Protein 9EPT (pdb70)

Foldseek 3Di:
DDPVDDPVVDDFAFQDLVLLVVVLVVLLVQQLVVQCVDPLCPPPSVVLSVLLSVLSSVCSRHFDRAPPTPDLVSLVVSLVVCVVVVRPCSVVSSVSSVVVCVVPVNVVVCVVVVD

GO terms:
  GO:0003677 DNA binding (F, IDA)
  GO:0010468 regulation of gene expression (P, IMP)
  GO:0000427 plastid-encoded plastid RNA polymerase complex (C, IMP)
  GO:0005515 protein binding (F, IPI)
  GO:0042646 plastid nucleoid (C, IDA)
  GO:0009642 response to light intensity (P, IMP)

Secondary structure (DSSP, 8-state):
--TTS-GGG---PPP-HHHHHHHHHHHHHHHHHHHHT-GGGTTTHHHHHHHHHHHHHHHHHHT--STT---SHHHHHHHHHHHHTT-TTHHHHHHHHHHHHHHHHHHHHHHHHT-

Structure (mmCIF, N/CA/C/O backbone):
data_9EPT
#
_entry.id   9EPT
#
_cell.length_a   37.270
_cell.length_b   37.270
_cell.length_c   101.000
_cell.angle_alpha   90.00
_cell.angle_beta   90.00
_cell.angle_gamma   90.00
#
_symmetry.space_group_name_H-M   'P 41'
#
loop_
_entity.id
_entity.type
_entity.pdbx_description
1 polymer 'Protein PLASTID REDOX INSENSITIVE 2, chloroplastic'
2 non-polymer GLYCEROL
3 water water
#
loop_
_atom_site.group_PDB
_atom_site.id
_atom_site.type_symbol
_atom_site.label_atom_id
_atom_site.label_alt_id
_atom_site.label_comp_id
_atom_site.label_asym_id
_atom_site.label_entity_id
_atom_site.label_seq_id
_atom_site.pdbx_PDB_ins_code
_atom_site.Cartn_x
_atom_site.Cartn_y
_atom_site.Cartn_z
_atom_site.occupancy
_atom_site.B_iso_or_equiv
_atom_site.auth_seq_id
_atom_site.auth_comp_id
_atom_site.auth_asym_id
_atom_site.auth_atom_id
_atom_site.pdbx_PDB_model_num
ATOM 1 N N . ALA A 1 1 ? -1.390 3.201 -11.629 1.00 81.27 0 ALA A N 1
ATOM 2 C CA . ALA A 1 1 ? -2.782 3.134 -11.203 1.00 87.36 0 ALA A CA 1
ATOM 3 C C . ALA A 1 1 ? -3.587 2.150 -12.061 1.00 82.61 0 ALA A C 1
ATOM 4 O O . ALA A 1 1 ? -4.412 1.405 -11.538 1.00 85.17 0 ALA A O 1
ATOM 6 N N . ALA A 1 2 ? -3.341 2.147 -13.373 1.00 80.09 1 ALA A N 1
ATOM 7 C CA . ALA A 1 2 ? -4.005 1.236 -14.305 1.00 75.45 1 ALA A CA 1
ATOM 8 C C . ALA A 1 2 ? -2.947 0.496 -15.113 1.00 74.43 1 ALA A C 1
ATOM 9 O O . ALA A 1 2 ? -2.194 1.122 -15.865 1.00 69.95 1 ALA A O 1
ATOM 11 N N . GLY A 1 3 ? -2.937 -0.839 -15.002 1.00 66.24 2 GLY A N 1
ATOM 12 C CA . GLY A 1 3 ? -1.760 -1.620 -15.368 1.00 63.69 2 GLY A CA 1
ATOM 13 C C . GLY A 1 3 ? -1.335 -1.521 -16.823 1.00 61.38 2 GLY A C 1
ATOM 14 O O . GLY A 1 3 ? -0.142 -1.631 -17.134 1.00 50.25 2 GLY A O 1
ATOM 15 N N . SER A 1 4 ? -2.288 -1.336 -17.735 1.00 50.76 3 SER A N 1
ATOM 16 C CA . SER A 1 4 ? -1.960 -1.318 -19.160 1.00 54.13 3 SER A CA 1
ATOM 17 C C . SER A 1 4 ? -1.261 -0.036 -19.607 1.00 48.72 3 SER A C 1
ATOM 18 O O . SER A 1 4 ? -0.684 -0.010 -20.702 1.00 44.93 3 SER A O 1
ATOM 21 N N . HIS A 1 5 ? -1.306 1.024 -18.807 1.00 39.13 4 HIS A N 1
ATOM 22 C CA . HIS A 1 5 ? -0.670 2.269 -19.201 1.00 37.28 4 HIS A CA 1
ATOM 23 C C . HIS A 1 5 ? 0.850 2.157 -19.065 1.00 39.55 4 HIS A C 1
ATOM 24 O O . HIS A 1 5 ? 1.384 1.188 -18.522 1.00 32.36 4 HIS A O 1
ATOM 31 N N . MET A 1 6 ? 1.546 3.160 -19.592 1.00 33.79 5 MET A N 1
ATOM 32 C CA . MET A 1 6 ? 3.000 3.197 -19.532 1.00 34.17 5 MET A CA 1
ATOM 33 C C . MET A 1 6 ? 3.463 3.712 -18.180 1.00 29.77 5 MET A C 1
ATOM 34 O O . MET A 1 6 ? 2.833 4.588 -17.582 1.00 30.81 5 MET A O 1
ATOM 39 N N . ALA A 1 7 ? 4.586 3.167 -17.697 1.00 28.17 6 ALA A N 1
ATOM 40 C CA . ALA A 1 7 ? 5.118 3.649 -16.423 1.00 28.06 6 ALA A CA 1
ATOM 41 C C . ALA A 1 7 ? 5.414 5.142 -16.468 1.00 32.29 6 ALA A C 1
ATOM 42 O O . ALA A 1 7 ? 5.264 5.843 -15.456 1.00 31.82 6 ALA A O 1
ATOM 44 N N . ALA A 1 8 ? 5.809 5.655 -17.633 1.00 32.98 7 ALA A N 1
ATOM 45 C CA . ALA A 1 8 ? 6.144 7.070 -17.742 1.00 37.94 7 ALA A CA 1
ATOM 46 C C . ALA A 1 8 ? 4.952 7.980 -17.476 1.00 46.03 7 ALA A C 1
ATOM 47 O O . ALA A 1 8 ? 5.148 9.169 -17.210 1.00 45.05 7 ALA A O 1
ATOM 49 N N . GLU A 1 9 ? 3.725 7.461 -17.549 1.00 36.90 8 GLU A N 1
ATOM 50 C CA . GLU A 1 9 ? 2.545 8.297 -17.371 1.00 38.87 8 GLU A CA 1
ATOM 51 C C . GLU A 1 9 ? 2.282 8.660 -15.915 1.00 41.93 8 GLU A C 1
ATOM 52 O O . GLU A 1 9 ? 1.475 9.557 -15.659 1.00 49.76 8 GLU A O 1
ATOM 58 N N . TYR A 1 10 ? 2.923 7.991 -14.961 1.00 35.53 9 TYR A N 1
ATOM 59 C CA . TYR A 1 10 ? 2.571 8.118 -13.543 1.00 40.88 9 TYR A CA 1
ATOM 60 C C . TYR A 1 10 ? 3.725 8.717 -12.751 1.00 49.43 9 TYR A C 1
ATOM 61 O O . TYR A 1 10 ? 4.635 7.995 -12.330 1.00 49.60 9 TYR A O 1
ATOM 70 N N . LYS A 1 11 ? 3.655 10.020 -12.500 1.00 43.13 10 LYS A N 1
ATOM 71 C CA . LYS A 1 11 ? 4.662 10.716 -11.714 1.00 40.11 10 LYS A CA 1
ATOM 72 C C . LYS A 1 11 ? 4.168 10.835 -10.278 1.00 38.58 10 LYS A C 1
ATOM 73 O O . LYS A 1 11 ? 3.061 11.320 -10.035 1.00 44.12 10 LYS A O 1
ATOM 79 N N . PHE A 1 12 ? 4.963 10.376 -9.353 1.00 30.75 11 PHE A N 1
ATOM 80 C CA . PHE A 1 12 ? 4.504 10.481 -7.980 1.00 30.50 11 PHE A CA 1
ATOM 81 C C . PHE A 1 12 ? 5.351 11.495 -7.228 1.00 36.33 11 PHE A C 1
ATOM 82 O O . PHE A 1 12 ? 6.564 11.567 -7.447 1.00 38.72 11 PHE A O 1
ATOM 90 N N . PRO A 1 13 ? 4.747 12.298 -6.356 1.00 35.99 12 PRO A N 1
ATOM 91 C CA . PRO A 1 13 ? 5.515 13.359 -5.692 1.00 44.98 12 PRO A CA 1
ATOM 92 C C . PRO A 1 13 ? 6.468 12.788 -4.658 1.00 34.54 12 PRO A C 1
ATOM 93 O O . PRO A 1 13 ? 6.116 11.880 -3.901 1.00 42.47 12 PRO A O 1
ATOM 97 N N . ASP A 1 14 ? 7.689 13.325 -4.638 1.00 33.43 13 ASP A N 1
ATOM 98 C CA . ASP A 1 14 ? 8.644 12.957 -3.609 1.00 31.59 13 ASP A CA 1
ATOM 99 C C . ASP A 1 14 ? 8.214 13.555 -2.272 1.00 33.11 13 ASP A C 1
ATOM 100 O O . ASP A 1 14 ? 7.518 14.573 -2.242 1.00 34.07 13 ASP A O 1
ATOM 105 N N . PRO A 1 15 ? 8.620 12.939 -1.157 1.00 32.34 14 PRO A N 1
ATOM 106 C CA . PRO A 1 15 ? 8.459 13.596 0.145 1.00 32.29 14 PRO A CA 1
ATOM 107 C C . PRO A 1 15 ? 9.141 14.954 0.145 1.00 40.58 14 PRO A C 1
ATOM 108 O O . PRO A 1 15 ? 10.138 15.176 -0.547 1.00 35.04 14 PRO A O 1
ATOM 112 N N . ILE A 1 16 ? 8.592 15.866 0.939 1.00 30.94 15 ILE A N 1
ATOM 113 C CA . ILE A 1 16 ? 9.068 17.243 0.944 1.00 31.29 15 ILE A CA 1
ATOM 114 C C . ILE A 1 16 ? 9.531 17.563 2.357 1.00 34.14 15 ILE A C 1
ATOM 115 O O . ILE A 1 16 ? 8.697 17.645 3.273 1.00 33.31 15 ILE A O 1
ATOM 120 N N . PRO A 1 17 ? 10.832 17.733 2.586 1.00 36.64 16 PRO A N 1
ATOM 121 C CA . PRO A 1 17 ? 11.292 17.992 3.957 1.00 33.09 16 PRO A CA 1
ATOM 122 C C . PRO A 1 17 ? 10.688 19.245 4.564 1.00 30.86 16 PRO A C 1
ATOM 123 O O . PRO A 1 17 ? 10.430 19.270 5.772 1.00 32.82 16 PRO A O 1
ATOM 127 N N . GLU A 1 18 ? 10.441 20.280 3.760 1.00 37.24 17 GLU A N 1
ATOM 128 C CA . GLU A 1 18 ? 9.862 21.505 4.299 1.00 35.90 17 GLU A CA 1
ATOM 129 C C . GLU A 1 18 ? 8.433 21.276 4.775 1.00 32.73 17 GLU A C 1
ATOM 130 O O . GLU A 1 18 ? 8.019 21.838 5.796 1.00 34.21 17 GLU A O 1
ATOM 136 N N . PHE A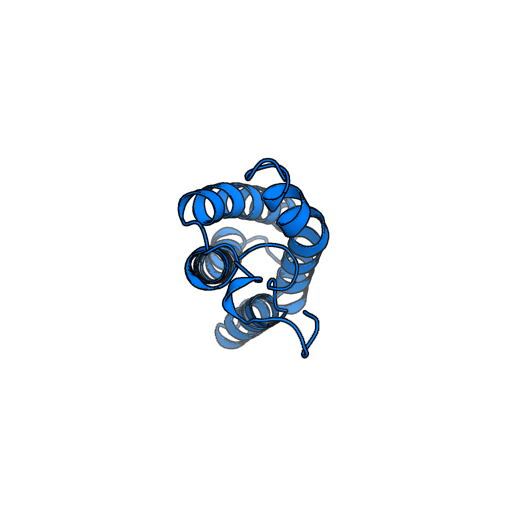 1 19 ? 7.669 20.450 4.058 1.00 33.89 18 PHE A N 1
ATOM 137 C CA . PHE A 1 19 ? 6.336 20.089 4.529 1.00 28.99 18 PHE A CA 1
ATOM 138 C C . PHE A 1 19 ? 6.423 19.279 5.812 1.00 33.43 18 PHE A C 1
ATOM 139 O O . PHE A 1 19 ? 5.700 19.549 6.780 1.00 32.84 18 PHE A O 1
ATOM 147 N N . ALA A 1 20 ? 7.322 18.288 5.841 1.00 30.36 19 ALA A N 1
ATOM 148 C CA . ALA A 1 20 ? 7.513 17.480 7.042 1.00 28.37 19 ALA A CA 1
ATOM 149 C C . ALA A 1 20 ? 7.782 18.359 8.249 1.00 31.97 19 ALA A C 1
ATOM 150 O O . ALA A 1 20 ? 7.187 18.171 9.313 1.00 34.91 19 ALA A O 1
ATOM 152 N N . GLU A 1 21 ? 8.671 19.341 8.088 1.00 33.10 20 GLU A N 1
ATOM 153 C CA . GLU A 1 21 ? 8.994 20.233 9.194 1.00 38.78 20 GLU A CA 1
ATOM 154 C C . GLU A 1 21 ? 7.775 21.044 9.623 1.00 35.43 20 GLU A C 1
ATOM 155 O O . GLU A 1 21 ? 7.448 21.109 10.811 1.00 36.91 20 GLU A O 1
ATOM 161 N N . ALA A 1 22 ? 7.089 21.670 8.665 1.00 36.95 21 ALA A N 1
ATOM 162 C CA . ALA A 1 22 ? 5.945 22.509 9.015 1.00 36.42 21 ALA A CA 1
ATOM 163 C C . ALA A 1 22 ? 4.818 21.686 9.624 1.00 30.17 21 ALA A C 1
ATOM 164 O O . ALA A 1 22 ? 4.206 22.097 10.617 1.00 33.35 21 ALA A O 1
ATOM 166 N N . GLU A 1 23 ? 4.541 20.515 9.060 1.00 28.93 22 GLU A N 1
ATOM 167 C CA . GLU A 1 23 ? 3.464 19.690 9.585 1.00 28.81 22 GLU A CA 1
ATOM 168 C C . GLU A 1 23 ? 3.833 19.112 10.945 1.00 31.40 22 GLU A C 1
ATOM 169 O O . GLU A 1 23 ? 2.971 18.959 11.821 1.00 34.07 22 GLU A O 1
ATOM 175 N N . THR A 1 24 ? 5.112 18.814 11.160 1.00 31.87 23 THR A N 1
ATOM 176 C CA . THR A 1 24 ? 5.529 18.342 12.475 1.00 31.40 23 THR A CA 1
ATOM 177 C C . THR A 1 24 ? 5.317 19.415 13.536 1.00 34.04 23 THR A C 1
ATOM 178 O O . THR A 1 24 ? 4.899 19.111 14.661 1.00 34.46 23 THR A O 1
ATOM 182 N N . GLU A 1 25 ? 5.546 20.685 13.192 1.00 31.80 24 GLU A N 1
ATOM 183 C CA . GLU A 1 25 ? 5.295 21.740 14.174 1.00 33.75 24 GLU A CA 1
ATOM 184 C C . GLU A 1 25 ? 3.820 21.788 14.566 1.00 35.44 24 GLU A C 1
ATOM 185 O O . GLU A 1 25 ? 3.491 21.931 15.751 1.00 39.87 24 GLU A O 1
ATOM 191 N N . LYS A 1 26 ? 2.914 21.643 13.592 1.00 34.05 25 LYS A N 1
ATOM 192 C CA . LYS A 1 26 ? 1.487 21.662 13.915 1.00 37.03 25 LYS A CA 1
ATOM 193 C C . LYS A 1 26 ? 1.097 20.452 14.749 1.00 31.93 25 LYS A C 1
ATOM 194 O O . LYS A 1 26 ? 0.301 20.566 15.692 1.00 35.76 25 LYS A O 1
ATOM 200 N N . PHE A 1 27 ? 1.641 19.288 14.398 1.00 33.00 26 PHE A N 1
ATOM 201 C CA . PHE A 1 27 ? 1.406 18.068 15.164 1.00 29.55 26 PHE A CA 1
ATOM 202 C C . PHE A 1 27 ? 1.894 18.225 16.598 1.00 32.24 26 PHE A C 1
ATOM 203 O O . PHE A 1 27 ? 1.170 17.921 17.555 1.00 34.13 26 PHE A O 1
ATOM 211 N N . ARG A 1 28 ? 3.129 18.697 16.765 1.00 30.81 27 ARG A N 1
ATOM 212 C CA . ARG A 1 28 ? 3.688 18.878 18.099 1.00 30.59 27 ARG A CA 1
ATOM 213 C C . ARG A 1 28 ? 2.835 19.817 18.933 1.00 38.11 27 ARG A C 1
ATOM 214 O O . ARG A 1 28 ? 2.574 19.551 20.113 1.00 36.03 27 ARG A O 1
ATOM 222 N N . ASP A 1 29 ? 2.397 20.926 18.342 1.00 33.71 28 ASP A N 1
ATOM 223 C CA . ASP A 1 29 ? 1.628 21.898 19.110 1.00 41.97 28 ASP A CA 1
ATOM 224 C C . ASP A 1 29 ? 0.268 21.334 19.488 1.00 43.93 28 ASP A C 1
ATOM 225 O O . ASP A 1 29 ? -0.226 21.569 20.597 1.00 38.56 28 ASP A O 1
ATOM 230 N N . HIS A 1 30 ? -0.347 20.576 18.584 1.00 36.47 29 HIS A N 1
ATOM 231 C CA . HIS A 1 30 ? -1.599 19.912 18.921 1.00 35.70 29 HIS A CA 1
ATOM 232 C C . HIS A 1 30 ? -1.402 18.913 20.051 1.00 29.07 29 HIS A C 1
ATOM 233 O O . HIS A 1 30 ? -2.174 18.889 21.017 1.00 36.42 29 HIS A O 1
ATOM 240 N N . MET A 1 31 ? -0.376 18.064 19.934 1.00 34.29 30 MET A N 1
ATOM 241 C CA . MET A 1 31 ? -0.167 17.008 20.918 1.00 31.55 30 MET A CA 1
ATOM 242 C C . MET A 1 31 ? 0.170 17.582 22.284 1.00 32.23 30 MET A C 1
ATOM 243 O O . MET A 1 31 ? -0.338 17.099 23.302 1.00 33.16 30 MET A O 1
ATOM 248 N N . LEU A 1 32 ? 1.050 18.586 22.327 1.00 30.58 31 LEU A N 1
ATOM 249 C CA . LEU A 1 32 ? 1.364 19.229 23.599 1.00 35.07 31 LEU A CA 1
ATOM 250 C C . LEU A 1 32 ? 0.113 19.805 24.237 1.00 40.18 31 LEU A C 1
ATOM 251 O O . LEU A 1 32 ? -0.105 19.655 25.445 1.00 40.80 31 LEU A O 1
ATOM 256 N N . ASN A 1 33 ? -0.726 20.464 23.439 1.00 38.89 32 ASN A N 1
ATOM 257 C CA . ASN A 1 33 ? -1.938 21.062 23.987 1.00 42.45 32 ASN A CA 1
ATOM 258 C C . ASN A 1 33 ? -2.911 19.990 24.460 1.00 45.58 32 ASN A C 1
ATOM 259 O O . ASN A 1 33 ? -3.466 20.082 25.562 1.00 51.90 32 ASN A O 1
ATOM 264 N N . LYS A 1 34 ? -3.122 18.957 23.645 1.00 42.24 33 LYS A N 1
ATOM 265 C CA . LYS A 1 34 ? -4.128 17.956 23.986 1.00 42.26 33 LYS A CA 1
ATOM 266 C C . LYS A 1 34 ? -3.710 17.126 25.191 1.00 45.56 33 LYS A C 1
ATOM 267 O O . LYS A 1 34 ? -4.508 16.918 26.114 1.00 49.79 33 LYS A O 1
ATOM 273 N N . LEU A 1 35 ? -2.464 16.652 25.214 1.00 37.68 34 LEU A N 1
ATOM 274 C CA . LEU A 1 35 ? -2.037 15.799 26.318 1.00 34.53 34 LEU A CA 1
ATOM 275 C C . LEU A 1 35 ? -1.760 16.567 27.605 1.00 35.98 34 LEU A C 1
ATOM 276 O O . LEU A 1 35 ? -1.837 15.970 28.685 1.00 35.62 34 LEU A O 1
ATOM 281 N N . SER A 1 36 ? -1.459 17.869 27.526 1.00 39.76 35 SER A N 1
ATOM 282 C CA . SER A 1 36 ? -1.116 18.629 28.731 1.00 48.65 35 SER A CA 1
ATOM 283 C C . SER A 1 36 ? -2.252 18.668 29.741 1.00 50.18 35 SER A C 1
ATOM 284 O O . SER A 1 36 ? -2.009 18.803 30.949 1.00 51.27 35 SER A O 1
ATOM 287 N N . LYS A 1 37 ? -3.491 18.568 29.281 1.00 53.12 36 LYS A N 1
ATOM 288 C CA . LYS A 1 37 ? -4.611 18.804 30.178 1.00 64.89 36 LYS A CA 1
ATOM 289 C C . LYS A 1 37 ? -4.955 17.599 31.045 1.00 61.03 36 LYS A C 1
ATOM 290 O O . LYS A 1 37 ? -5.887 17.691 31.847 1.00 50.51 36 LYS A O 1
ATOM 296 N N . ARG A 1 38 ? -4.223 16.491 30.935 1.00 53.46 37 ARG A N 1
ATOM 297 C CA . ARG A 1 38 ? -4.685 15.202 31.436 1.00 45.93 37 ARG A CA 1
ATOM 298 C C . ARG A 1 38 ? -3.734 14.634 32.480 1.00 40.37 37 ARG A C 1
ATOM 299 O O . ARG A 1 38 ? -2.516 14.628 32.277 1.00 42.34 37 ARG A O 1
ATOM 307 N N . ASP A 1 39 ? -4.303 14.142 33.593 1.00 37.74 38 ASP A N 1
ATOM 308 C CA . ASP A 1 39 ? -3.487 13.604 34.678 1.00 40.55 38 ASP A CA 1
ATOM 309 C C . ASP A 1 39 ? -2.575 12.481 34.208 1.00 38.50 38 ASP A C 1
ATOM 310 O O . ASP A 1 39 ? -1.448 12.360 34.699 1.00 43.70 38 ASP A O 1
ATOM 315 N N . LEU A 1 40 ? -3.033 11.660 33.259 1.00 33.25 39 LEU A N 1
ATOM 316 C CA . LEU A 1 40 ? -2.234 10.518 32.819 1.00 33.75 39 LEU A CA 1
ATOM 317 C C . LEU A 1 40 ? -0.856 10.946 32.320 1.00 34.36 39 LEU A C 1
ATOM 318 O O . LEU A 1 40 ? 0.128 10.215 32.495 1.00 37.14 39 LEU A O 1
ATOM 323 N N . PHE A 1 41 ? -0.755 12.139 31.732 1.00 34.70 40 PHE A N 1
ATOM 324 C CA . PHE A 1 41 ? 0.475 12.607 31.112 1.00 34.52 40 PHE A CA 1
ATOM 325 C C . PHE A 1 41 ? 1.144 13.718 31.903 1.00 44.01 40 PHE A C 1
ATOM 326 O O . PHE A 1 41 ? 2.077 14.342 31.394 1.00 47.97 40 PHE A O 1
ATOM 334 N N . GLU A 1 42 ? 0.708 13.954 33.142 1.00 48.61 41 GLU A N 1
ATOM 335 C CA . GLU A 1 42 ? 1.036 15.190 33.849 1.00 53.47 41 GLU A CA 1
ATOM 336 C C . GLU A 1 42 ? 2.536 15.461 33.880 1.00 61.73 41 GLU A C 1
ATOM 337 O O . GLU A 1 42 ? 2.984 16.568 33.558 1.00 70.66 41 GLU A O 1
ATOM 343 N N . ASP A 1 43 ? 3.330 14.465 34.261 1.00 49.46 42 ASP A N 1
ATOM 344 C CA . ASP A 1 43 ? 4.766 14.663 34.418 1.00 54.67 42 ASP A CA 1
ATOM 345 C C . ASP A 1 43 ? 5.567 14.273 33.184 1.00 50.28 42 ASP A C 1
ATOM 346 O O . ASP A 1 43 ? 6.795 14.412 33.190 1.00 55.86 42 ASP A O 1
ATOM 351 N N . SER A 1 44 ? 4.919 13.790 32.132 1.00 47.94 43 SER A N 1
ATOM 352 C CA . SER A 1 44 ? 5.651 13.232 31.004 1.00 44.84 43 SER A CA 1
ATOM 353 C C . SER A 1 44 ? 5.203 13.769 29.651 1.00 39.11 43 SER A C 1
ATOM 354 O O . SER A 1 44 ? 5.545 13.160 28.625 1.00 40.94 43 SER A O 1
ATOM 357 N N . VAL A 1 45 ? 4.453 14.877 29.606 1.00 41.49 44 VAL A N 1
ATOM 358 C CA . VAL A 1 45 ? 3.923 15.346 28.321 1.00 41.28 44 VAL A CA 1
ATOM 359 C C . VAL A 1 45 ? 5.064 15.605 27.343 1.00 39.28 44 VAL A C 1
ATOM 360 O O . VAL A 1 45 ? 5.023 15.179 26.184 1.00 40.00 44 VAL A O 1
ATOM 364 N N . ASP A 1 46 ? 6.104 16.307 27.801 1.00 43.05 45 ASP A N 1
ATOM 365 C CA . ASP A 1 46 ? 7.180 16.697 26.891 1.00 42.57 45 ASP A CA 1
ATOM 366 C C . ASP A 1 46 ? 7.901 15.481 26.328 1.00 46.11 45 ASP A C 1
ATOM 367 O O . ASP A 1 46 ? 8.163 15.401 25.119 1.00 41.36 45 ASP A O 1
ATOM 372 N N . GLU A 1 47 ? 8.235 14.520 27.190 1.00 41.99 46 GLU A N 1
ATOM 373 C CA . GLU A 1 47 ? 8.927 13.327 26.718 1.00 41.75 46 GLU A CA 1
ATOM 374 C C . GLU A 1 47 ? 8.053 12.532 25.757 1.00 37.50 46 GLU A C 1
ATOM 375 O O . GLU A 1 47 ? 8.510 12.109 24.687 1.00 35.64 46 GLU A O 1
ATOM 381 N N . ILE A 1 48 ? 6.787 12.320 26.119 1.00 32.46 47 ILE A N 1
ATOM 382 C CA . ILE A 1 48 ? 5.902 11.520 25.275 1.00 27.51 47 ILE A CA 1
ATOM 383 C C . ILE A 1 48 ? 5.674 12.214 23.942 1.00 32.68 47 ILE A C 1
ATOM 384 O O . ILE A 1 48 ? 5.768 11.592 22.879 1.00 32.65 47 ILE A O 1
ATOM 389 N N . VAL A 1 49 ? 5.415 13.523 23.977 1.00 33.58 48 VAL A N 1
ATOM 390 C CA . VAL A 1 49 ? 5.243 14.255 22.727 1.00 34.28 48 VAL A CA 1
ATOM 391 C C . VAL A 1 49 ? 6.531 14.213 21.916 1.00 38.50 48 VAL A C 1
ATOM 392 O O . VAL A 1 49 ? 6.502 14.085 20.688 1.00 37.54 48 VAL A O 1
ATOM 396 N N . GLY A 1 50 ? 7.678 14.278 22.592 1.00 32.68 49 GLY A N 1
ATOM 397 C CA . GLY A 1 50 ? 8.947 14.190 21.885 1.00 37.86 49 GLY A CA 1
ATOM 398 C C . GLY A 1 50 ? 9.104 12.881 21.134 1.00 35.50 49 GLY A C 1
ATOM 399 O O . GLY A 1 50 ? 9.576 12.859 19.993 1.00 39.03 49 GLY A O 1
ATOM 400 N N . VAL A 1 51 ? 8.713 11.773 21.763 1.00 31.68 50 VAL A N 1
ATOM 401 C CA . VAL A 1 51 ? 8.757 10.477 21.089 1.00 29.69 50 VAL A CA 1
ATOM 402 C C . VAL A 1 51 ? 7.863 10.490 19.857 1.00 34.56 50 VAL A C 1
ATOM 403 O O . VAL A 1 51 ? 8.272 10.091 18.758 1.00 32.40 50 VAL A O 1
ATOM 407 N N . CYS A 1 52 ? 6.626 10.954 20.021 1.00 27.91 51 CYS A N 1
ATOM 408 C CA . CYS A 1 52 ? 5.685 10.933 18.906 1.00 27.00 51 CYS A CA 1
ATOM 409 C C . CYS A 1 52 ? 6.132 11.851 17.783 1.00 29.83 51 CYS A C 1
ATOM 410 O O . CYS A 1 52 ? 6.031 11.498 16.602 1.00 29.80 51 CYS A O 1
ATOM 413 N N . THR A 1 53 ? 6.629 13.034 18.132 1.00 29.83 52 THR A N 1
ATOM 414 C CA A THR A 1 53 ? 7.026 14.016 17.130 0.54 33.68 52 THR A CA 1
ATOM 415 C CA B THR A 1 53 ? 6.983 13.982 17.083 0.46 32.86 52 THR A CA 1
ATOM 416 C C . THR A 1 53 ? 8.218 13.528 16.317 1.00 30.50 52 THR A C 1
ATOM 417 O O . THR A 1 53 ? 8.287 13.728 15.096 1.00 31.17 52 THR A O 1
ATOM 424 N N . GLU A 1 54 ? 9.191 12.902 16.989 1.00 27.96 53 GLU A N 1
ATOM 425 C CA . GLU A 1 54 ? 10.364 12.406 16.271 1.00 30.46 53 GLU A CA 1
ATOM 426 C C . GLU A 1 54 ? 9.965 11.337 15.262 1.00 29.14 53 GLU A C 1
ATOM 427 O O . GLU A 1 54 ? 10.413 11.354 14.104 1.00 31.57 53 GLU A O 1
ATOM 433 N N . ILE A 1 55 ? 9.118 10.394 15.685 1.00 27.52 54 ILE A N 1
ATOM 434 C CA . ILE A 1 55 ? 8.668 9.337 14.777 1.00 25.33 54 ILE A CA 1
ATOM 435 C C . ILE A 1 55 ? 7.864 9.928 13.625 1.00 24.69 54 ILE A C 1
ATOM 436 O O . ILE A 1 55 ? 8.041 9.548 12.457 1.00 28.73 54 ILE A O 1
ATOM 441 N N . PHE A 1 56 ? 6.973 10.865 13.941 1.00 27.46 55 PHE A N 1
ATOM 442 C CA . PHE A 1 56 ? 6.134 11.512 12.934 1.00 27.16 55 PHE A CA 1
ATOM 443 C C . PHE A 1 56 ? 6.969 12.253 11.899 1.00 33.44 55 PHE A C 1
ATOM 444 O O . PHE A 1 56 ? 6.776 12.077 10.685 1.00 30.43 55 PHE A O 1
ATOM 452 N N . GLU A 1 57 ? 7.891 13.107 12.359 1.00 32.58 56 GLU A N 1
ATOM 453 C CA . GLU A 1 57 ? 8.710 13.882 11.431 1.00 32.98 56 GLU A CA 1
ATOM 454 C C . GLU A 1 57 ? 9.555 12.972 10.553 1.00 33.02 56 GLU A C 1
ATOM 455 O O . GLU A 1 57 ? 9.689 13.208 9.347 1.00 33.09 56 GLU A O 1
ATOM 461 N N . THR A 1 58 ? 10.138 11.929 11.144 1.00 30.04 57 THR A N 1
ATOM 462 C CA . THR A 1 58 ? 10.948 11.003 10.362 1.00 34.20 57 THR A CA 1
ATOM 463 C C . THR A 1 58 ? 10.124 10.365 9.256 1.00 27.97 57 THR A C 1
ATOM 464 O O . THR A 1 58 ? 10.601 10.210 8.121 1.00 29.47 57 THR A O 1
ATOM 468 N N . PHE A 1 59 ? 8.883 9.996 9.568 1.00 27.75 58 PHE A N 1
ATOM 469 C CA . PHE A 1 59 ? 8.033 9.395 8.552 1.00 29.05 58 PHE A CA 1
ATOM 470 C C . PHE A 1 59 ? 7.649 10.410 7.482 1.00 28.44 58 PHE A C 1
ATOM 471 O O . PHE A 1 59 ? 7.688 10.097 6.288 1.00 29.20 58 PHE A O 1
ATOM 479 N N . LEU A 1 60 ? 7.259 11.626 7.881 1.00 26.67 59 LEU A N 1
ATOM 480 C CA . LEU A 1 60 ? 6.892 12.618 6.870 1.00 30.97 59 LEU A CA 1
ATOM 481 C C . LEU A 1 60 ? 8.081 12.978 5.990 1.00 31.48 59 LEU A C 1
ATOM 482 O O . LEU A 1 60 ? 7.925 13.189 4.780 1.00 34.66 59 LEU A O 1
ATOM 487 N N . ARG A 1 61 ? 9.276 13.041 6.580 1.00 29.23 60 ARG A N 1
ATOM 488 C CA . ARG A 1 61 ? 10.461 13.496 5.859 1.00 33.91 60 ARG A CA 1
ATOM 489 C C . ARG A 1 61 ? 10.906 12.490 4.807 1.00 31.85 60 ARG A C 1
ATOM 490 O O . ARG A 1 61 ? 11.362 12.881 3.723 1.00 32.24 60 ARG A O 1
ATOM 498 N N . SER A 1 62 ? 10.803 11.195 5.113 1.00 32.21 61 SER A N 1
ATOM 499 C CA . SER A 1 62 ? 11.323 10.151 4.237 1.00 39.05 61 SER A CA 1
ATOM 500 C C . SER A 1 62 ? 10.258 9.396 3.458 1.00 33.76 61 SER A C 1
ATOM 501 O O . SER A 1 62 ? 10.548 8.911 2.357 1.00 37.74 61 SER A O 1
ATOM 504 N N . GLU A 1 63 ? 9.043 9.288 3.990 1.00 30.49 62 GLU A N 1
ATOM 505 C CA . GLU A 1 63 ? 8.077 8.307 3.516 1.00 30.81 62 GLU A CA 1
ATOM 506 C C . GLU A 1 63 ? 6.767 8.892 3.006 1.00 35.30 62 GLU A C 1
ATOM 507 O O . GLU A 1 63 ? 6.076 8.209 2.245 1.00 32.55 62 GLU A O 1
ATOM 513 N N . TYR A 1 64 ? 6.392 10.109 3.404 1.00 30.94 63 TYR A N 1
ATOM 514 C CA . TYR A 1 64 ? 5.076 10.640 3.069 1.00 25.24 63 TYR A CA 1
ATOM 515 C C . TYR A 1 64 ? 5.145 11.420 1.764 1.00 29.20 63 TYR A C 1
ATOM 516 O O . TYR A 1 64 ? 5.843 12.439 1.679 1.00 30.98 63 TYR A O 1
ATOM 525 N N . GLY A 1 65 ? 4.404 10.950 0.761 1.00 31.18 64 GLY A N 1
ATOM 526 C CA . GLY A 1 65 ? 4.343 11.637 -0.513 1.00 36.07 64 GLY A CA 1
ATOM 527 C C . GLY A 1 65 ? 2.919 11.926 -0.935 1.00 35.47 64 GLY A C 1
ATOM 528 O O . GLY A 1 65 ? 2.554 11.717 -2.095 1.00 34.72 64 GLY A O 1
ATOM 529 N N . GLY A 1 66 ? 2.106 12.408 0.001 1.00 35.03 65 GLY A N 1
ATOM 530 C CA . GLY A 1 66 ? 0.738 12.764 -0.281 1.00 37.68 65 GLY A CA 1
ATOM 531 C C . GLY A 1 66 ? -0.238 11.626 -0.068 1.00 34.44 65 GLY A C 1
ATOM 532 O O . GLY A 1 66 ? 0.103 10.565 0.474 1.00 29.72 65 GLY A O 1
ATOM 533 N N . PRO A 1 67 ? -1.485 11.837 -0.481 1.00 34.63 66 PRO A N 1
ATOM 534 C CA . PRO A 1 67 ? -2.518 10.824 -0.257 1.00 35.47 66 PRO A CA 1
ATOM 535 C C . PRO A 1 67 ? -2.104 9.464 -0.800 1.00 38.02 66 PRO A C 1
ATOM 536 O O . PRO A 1 67 ? -1.481 9.354 -1.859 1.00 36.39 66 PRO A O 1
ATOM 540 N N . GLY A 1 68 ? -2.424 8.425 -0.039 1.00 36.88 67 GLY A N 1
ATOM 541 C CA . GLY A 1 68 ? -2.025 7.086 -0.399 1.00 36.97 67 GLY A CA 1
ATOM 542 C C . GLY A 1 68 ? -0.722 6.620 0.211 1.00 39.47 67 GLY A C 1
ATOM 543 O O . GLY A 1 68 ? -0.294 5.495 -0.081 1.00 34.65 67 GLY A O 1
ATOM 544 N N . THR A 1 69 ? -0.077 7.435 1.057 1.00 35.46 68 THR A N 1
ATOM 545 C CA . THR A 1 69 ? 1.203 7.051 1.640 1.00 34.05 68 THR A CA 1
ATOM 546 C C . THR A 1 69 ? 1.289 7.213 3.150 1.00 32.18 68 THR A C 1
ATOM 547 O O . THR A 1 69 ? 2.328 6.861 3.717 1.00 30.53 68 THR A O 1
ATOM 551 N N . LEU A 1 70 ? 0.264 7.750 3.819 1.00 27.93 69 LEU A N 1
ATOM 552 C CA . LEU A 1 70 ? 0.310 7.839 5.279 1.00 26.66 69 LEU A CA 1
ATOM 553 C C . LEU A 1 70 ? -0.069 6.480 5.854 1.00 31.84 69 LEU A C 1
ATOM 554 O O . LEU A 1 70 ? -1.251 6.152 5.995 1.00 30.42 69 LEU A O 1
ATOM 559 N N . LEU A 1 71 ? 0.946 5.685 6.181 1.00 29.08 70 LEU A N 1
ATOM 560 C CA . LEU A 1 71 ? 0.764 4.342 6.709 1.00 25.07 70 LEU A CA 1
ATOM 561 C C . LEU A 1 71 ? 0.394 4.402 8.183 1.00 22.83 70 LEU A C 1
ATOM 562 O O . LEU A 1 71 ? 0.568 5.422 8.842 1.00 27.19 70 LEU A O 1
ATOM 567 N N . VAL A 1 72 ? -0.132 3.289 8.687 1.00 26.51 71 VAL A N 1
ATOM 568 C CA . VAL A 1 72 ? -0.408 3.216 10.124 1.00 25.02 71 VAL A CA 1
ATOM 569 C C . VAL A 1 72 ? 0.865 2.976 10.925 1.00 28.47 71 VAL A C 1
ATOM 570 O O . VAL A 1 72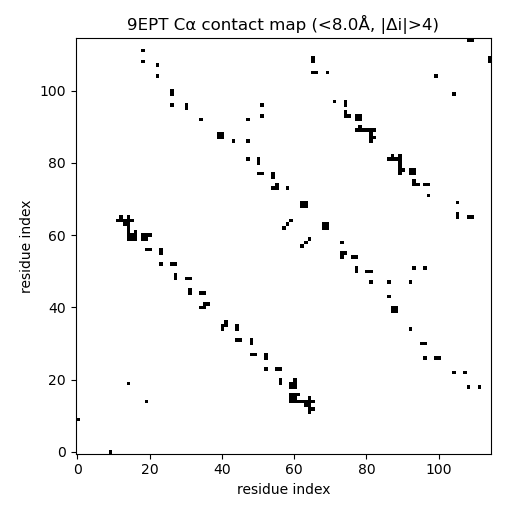 ? 0.900 3.279 12.128 1.00 27.35 71 VAL A O 1
ATOM 574 N N . ILE A 1 73 ? 1.929 2.500 10.279 1.00 30.74 72 ILE A N 1
ATOM 575 C CA . ILE A 1 73 ? 3.099 2.024 11.025 1.00 29.10 72 ILE A CA 1
ATOM 576 C C . ILE A 1 73 ? 3.727 3.073 11.933 1.00 27.98 72 ILE A C 1
ATOM 577 O O . ILE A 1 73 ? 4.123 2.712 13.052 1.00 30.79 72 ILE A O 1
ATOM 582 N N . PRO A 1 74 ? 3.850 4.362 11.564 1.00 25.27 73 PRO A N 1
ATOM 583 C CA . PRO A 1 74 ? 4.432 5.303 12.538 1.00 26.49 73 PRO A CA 1
ATOM 584 C C . PRO A 1 74 ? 3.637 5.403 13.825 1.00 31.20 73 PRO A C 1
ATOM 585 O O . PRO A 1 74 ? 4.224 5.625 14.885 1.00 28.27 73 PRO A O 1
ATOM 589 N N . PHE A 1 75 ? 2.320 5.229 13.770 1.00 26.46 74 PHE A N 1
ATOM 590 C CA . PHE A 1 75 ? 1.504 5.336 14.976 1.00 27.61 74 PHE A CA 1
ATOM 591 C C . PHE A 1 75 ? 1.600 4.079 15.822 1.00 29.69 74 PHE A C 1
ATOM 592 O O . PHE A 1 75 ? 1.552 4.153 17.058 1.00 27.22 74 PHE A O 1
ATOM 600 N N . ILE A 1 76 ? 1.772 2.929 15.180 1.00 26.57 75 ILE A N 1
ATOM 601 C CA . ILE A 1 76 ? 2.144 1.725 15.912 1.00 26.63 75 ILE A CA 1
ATOM 602 C C . ILE A 1 76 ? 3.500 1.921 16.574 1.00 28.90 75 ILE A C 1
ATOM 603 O O . ILE A 1 76 ? 3.695 1.562 17.742 1.00 31.19 75 ILE A O 1
ATOM 608 N N . ASP A 1 77 ? 4.458 2.490 15.830 1.00 27.22 76 ASP A N 1
ATOM 609 C CA . ASP A 1 77 ? 5.784 2.766 16.382 1.00 27.85 76 ASP A CA 1
ATOM 610 C C . ASP A 1 77 ? 5.691 3.668 17.606 1.00 30.36 76 ASP A C 1
ATOM 611 O O . ASP A 1 77 ? 6.422 3.470 18.584 1.00 30.52 76 ASP A O 1
ATOM 616 N N . MET A 1 78 ? 4.783 4.649 17.583 1.00 26.29 77 MET A N 1
ATOM 617 C CA . MET A 1 78 ? 4.614 5.520 18.746 1.00 28.22 77 MET A CA 1
ATOM 618 C C . MET A 1 78 ? 4.152 4.726 19.964 1.00 31.10 77 MET A C 1
ATOM 619 O O . MET A 1 78 ? 4.744 4.823 21.046 1.00 28.09 77 MET A O 1
ATOM 624 N N . ALA A 1 79 ? 3.111 3.910 19.803 1.00 28.63 78 ALA A N 1
ATOM 625 C CA . ALA A 1 79 ? 2.644 3.123 20.943 1.00 28.74 78 ALA A CA 1
ATOM 626 C C . ALA A 1 79 ? 3.706 2.132 21.404 1.00 30.08 78 ALA A C 1
ATOM 627 O O . ALA A 1 79 ? 3.919 1.959 22.610 1.00 29.05 78 ALA A O 1
ATOM 629 N N . ASP A 1 80 ? 4.383 1.473 20.465 1.00 29.96 79 ASP A N 1
ATOM 630 C CA . ASP A 1 80 ? 5.401 0.495 20.843 1.00 30.81 79 ASP A CA 1
ATOM 631 C C . ASP A 1 80 ? 6.557 1.155 21.577 1.00 31.75 79 ASP A C 1
ATOM 632 O O . ASP A 1 80 ? 7.053 0.620 22.575 1.00 33.16 79 ASP A O 1
ATOM 637 N N . THR A 1 81 ? 7.020 2.302 21.077 1.00 31.86 80 THR A N 1
ATOM 638 C CA . THR A 1 81 ? 8.122 2.993 21.732 1.00 29.76 80 THR A CA 1
ATOM 639 C C . THR A 1 81 ? 7.726 3.434 23.132 1.00 28.13 80 THR A C 1
ATOM 640 O O . THR A 1 81 ? 8.486 3.250 24.088 1.00 30.88 80 THR A O 1
ATOM 644 N N . LEU A 1 82 ? 6.528 4.001 23.281 1.00 30.90 81 LEU A N 1
ATOM 645 C CA . LEU A 1 82 ? 6.093 4.410 24.614 1.00 34.18 81 LEU A CA 1
ATOM 646 C C . LEU A 1 82 ? 5.958 3.201 25.536 1.00 30.76 81 LEU A C 1
ATOM 647 O O . LEU A 1 82 ? 6.383 3.248 26.696 1.00 33.47 81 LEU A O 1
ATOM 652 N N . ASN A 1 83 ? 5.444 2.081 25.015 1.00 31.97 82 ASN A N 1
ATOM 653 C CA . ASN A 1 83 ? 5.345 0.861 25.820 1.00 37.48 82 ASN A CA 1
ATOM 654 C C . ASN A 1 83 ? 6.725 0.319 26.195 1.00 35.79 82 ASN A C 1
ATOM 655 O O . ASN A 1 83 ? 6.933 -0.127 27.333 1.00 39.38 82 ASN A O 1
ATOM 660 N N . GLU A 1 84 ? 7.676 0.345 25.253 1.00 34.25 83 GLU A N 1
ATOM 661 C CA . GLU A 1 84 ? 9.020 -0.161 25.523 1.00 37.72 83 GLU A CA 1
ATOM 662 C C . GLU A 1 84 ? 9.694 0.631 26.633 1.00 39.19 83 GLU A C 1
ATOM 663 O O . GLU A 1 84 ? 10.391 0.065 27.484 1.00 41.09 83 GLU A O 1
ATOM 669 N N . ARG A 1 85 ? 9.503 1.943 26.634 1.00 37.91 84 ARG A N 1
ATOM 670 C CA . ARG A 1 85 ? 10.100 2.815 27.633 1.00 36.85 84 ARG A CA 1
ATOM 671 C C . ARG A 1 85 ? 9.268 2.903 28.894 1.00 43.27 84 ARG A C 1
ATOM 672 O O . ARG A 1 85 ? 9.584 3.718 29.764 1.00 44.18 84 ARG A O 1
ATOM 680 N N . GLU A 1 86 ? 8.217 2.090 29.002 1.00 39.64 85 GLU A N 1
ATOM 681 C CA . GLU A 1 86 ? 7.353 2.068 30.182 1.00 37.42 85 GLU A CA 1
ATOM 682 C C . GLU A 1 86 ? 6.773 3.449 30.483 1.00 45.58 85 GLU A C 1
ATOM 683 O O . GLU A 1 86 ? 6.588 3.816 31.648 1.00 43.16 85 GLU A O 1
ATOM 689 N N . LEU A 1 87 ? 6.491 4.230 29.436 1.00 38.24 86 LEU A N 1
ATOM 690 C CA . LEU A 1 87 ? 5.816 5.516 29.598 1.00 36.15 86 LEU A CA 1
ATOM 691 C C . LEU A 1 87 ? 4.312 5.289 29.569 1.00 32.99 86 LEU A C 1
ATOM 692 O O . LEU A 1 87 ? 3.804 4.751 28.582 1.00 34.95 86 LEU A O 1
ATOM 697 N N . PRO A 1 88 ? 3.574 5.637 30.618 1.00 42.98 87 PRO A N 1
ATOM 698 C CA . PRO A 1 88 ? 2.131 5.379 30.608 1.00 38.61 87 PRO A CA 1
ATOM 699 C C . PRO A 1 88 ? 1.413 6.188 29.540 1.00 33.30 87 PRO A C 1
ATOM 700 O O . PRO A 1 88 ? 1.812 7.298 29.176 1.00 38.14 87 PRO A O 1
ATOM 704 N N . GLY A 1 89 ? 0.333 5.608 29.035 1.00 33.24 88 GLY A N 1
ATOM 705 C CA . GLY A 1 89 ? -0.499 6.293 28.073 1.00 29.06 88 GLY A CA 1
ATOM 706 C C . GLY A 1 89 ? -0.114 6.078 26.634 1.00 29.27 88 GLY A C 1
ATOM 707 O O . GLY A 1 89 ? -0.569 6.844 25.776 1.00 28.32 88 GLY A O 1
ATOM 708 N N . GLY A 1 90 ? 0.703 5.061 26.337 1.00 28.97 89 GLY A N 1
ATOM 709 C CA . GLY A 1 90 ? 1.047 4.716 24.975 1.00 28.51 89 GLY A CA 1
ATOM 710 C C . GLY A 1 90 ? -0.138 4.594 24.028 1.00 29.32 89 GLY A C 1
ATOM 711 O O . GLY A 1 90 ? -0.165 5.214 22.956 1.00 28.27 89 GLY A O 1
ATOM 712 N N . PRO A 1 91 ? -1.132 3.770 24.382 1.00 27.92 90 PRO A N 1
ATOM 713 C CA . PRO A 1 91 ? -2.318 3.686 23.514 1.00 28.44 90 PRO A CA 1
ATOM 714 C C . PRO A 1 91 ? -3.012 5.019 23.355 1.00 29.25 90 PRO A C 1
ATOM 715 O O . PRO A 1 91 ? -3.414 5.386 22.242 1.00 29.76 90 PRO A O 1
ATOM 719 N N . GLN A 1 92 ? -3.157 5.760 24.453 1.00 25.97 91 GLN A N 1
ATOM 720 C CA . GLN A 1 92 ? -3.848 7.042 24.397 1.00 28.97 91 GLN A CA 1
ATOM 721 C C . GLN A 1 92 ? -3.101 8.045 23.518 1.00 28.20 91 GLN A C 1
ATOM 722 O O . GLN A 1 92 ? -3.718 8.771 22.731 1.00 28.17 91 GLN A O 1
ATOM 728 N N . ALA A 1 93 ? -1.779 8.128 23.662 1.00 26.91 92 ALA A N 1
ATOM 729 C CA . ALA A 1 93 ? -1.020 9.093 22.872 1.00 28.24 92 ALA A CA 1
ATOM 730 C C . ALA A 1 93 ? -1.036 8.717 21.400 1.00 30.80 92 ALA A C 1
ATOM 731 O O . ALA A 1 93 ? -1.230 9.574 20.529 1.00 27.34 92 ALA A O 1
ATOM 733 N N . ALA A 1 94 ? -0.824 7.437 21.100 1.00 25.04 93 ALA A N 1
ATOM 734 C CA . ALA A 1 94 ? -0.831 7.025 19.699 1.00 27.59 93 ALA A CA 1
ATOM 735 C C . ALA A 1 94 ? -2.203 7.228 19.078 1.00 29.29 93 ALA A C 1
ATOM 736 O O . ALA A 1 94 ? -2.303 7.593 17.904 1.00 27.64 93 ALA A O 1
ATOM 738 N N . ARG A 1 95 ? -3.274 7.034 19.850 1.00 26.46 94 ARG A N 1
ATOM 739 C CA . ARG A 1 95 ? -4.602 7.283 19.307 1.00 24.59 94 ARG A CA 1
ATOM 740 C C . ARG A 1 95 ? -4.828 8.766 19.048 1.00 28.88 94 ARG A C 1
ATOM 741 O O . ARG A 1 95 ? -5.462 9.133 18.053 1.00 29.58 94 ARG A O 1
ATOM 749 N N . ALA A 1 96 ? -4.373 9.629 19.961 1.00 31.04 95 ALA A N 1
ATOM 750 C CA . ALA A 1 96 ? -4.459 11.063 19.707 1.00 27.81 95 ALA A CA 1
ATOM 751 C C . ALA A 1 96 ? -3.67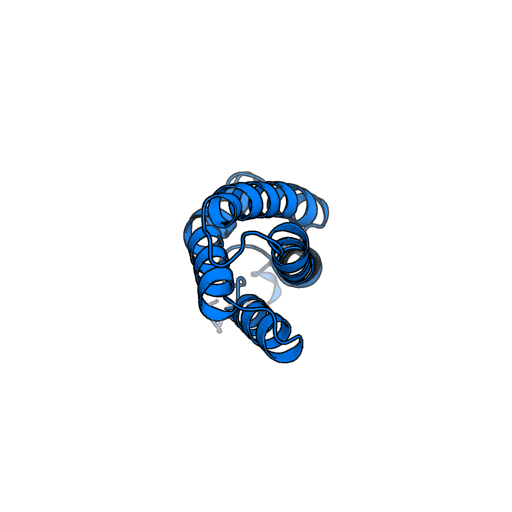5 11.429 18.450 1.00 26.22 95 ALA A C 1
ATOM 752 O O . ALA A 1 96 ? -4.157 12.203 17.607 1.00 31.39 95 ALA A O 1
ATOM 754 N N . ALA A 1 97 ? -2.485 10.844 18.293 1.00 28.12 96 ALA A N 1
ATOM 755 C CA . ALA A 1 97 ? -1.639 11.155 17.144 1.00 26.58 96 ALA A CA 1
ATOM 756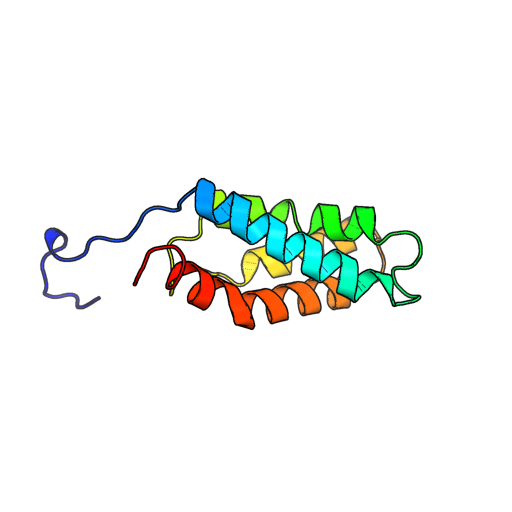 C C . ALA A 1 97 ? -2.294 10.727 15.844 1.00 31.35 96 ALA A C 1
ATOM 757 O O . ALA A 1 97 ? -2.300 11.493 14.866 1.00 29.77 96 ALA A O 1
ATOM 759 N N . ILE A 1 98 ? -2.859 9.516 15.812 1.00 26.00 97 ILE A N 1
ATOM 760 C CA . ILE A 1 98 ? -3.404 9.030 14.547 1.00 24.24 97 ILE A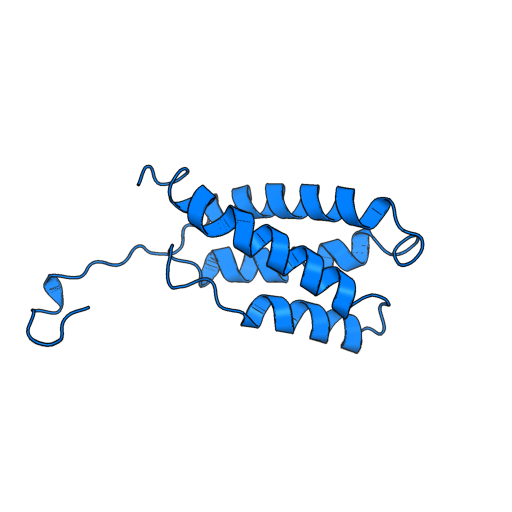 CA 1
ATOM 761 C C . ILE A 1 98 ? -4.691 9.767 14.211 1.00 28.13 97 ILE A C 1
ATOM 762 O O . ILE A 1 98 ? -4.972 10.019 13.039 1.00 29.96 97 ILE A O 1
ATOM 767 N N . LYS A 1 99 ? -5.477 10.155 15.221 1.00 26.92 98 LYS A N 1
ATOM 768 C CA . LYS A 1 99 ? -6.707 10.889 14.951 1.00 30.60 98 LYS A CA 1
ATOM 769 C C . LYS A 1 99 ? -6.389 12.235 14.331 1.00 32.24 98 LYS A C 1
ATOM 770 O O . LYS A 1 99 ? -7.009 12.637 13.342 1.00 34.18 98 LYS A O 1
ATOM 776 N N . TRP A 1 100 ? -5.411 12.944 14.900 1.00 33.23 99 TRP A N 1
ATOM 777 C CA . TRP A 1 100 ? -5.014 14.222 14.325 1.00 32.13 99 TRP A CA 1
ATOM 778 C C . TRP A 1 100 ? -4.478 14.028 12.916 1.00 30.01 99 TRP A C 1
ATOM 779 O O . TRP A 1 100 ? -4.848 14.767 11.998 1.00 31.01 99 TRP A O 1
ATOM 790 N N . ALA A 1 101 ? -3.607 13.030 12.730 1.00 29.51 100 ALA A N 1
ATOM 791 C CA . ALA A 1 101 ? -3.011 12.815 11.414 1.00 30.70 100 ALA A CA 1
ATOM 792 C C . ALA A 1 101 ? -4.060 12.435 10.386 1.00 29.33 100 ALA A C 1
ATOM 793 O O . ALA A 1 101 ? -3.986 12.874 9.228 1.00 31.16 100 ALA A O 1
ATOM 795 N N . GLN A 1 102 ? -5.024 11.586 10.773 1.00 29.52 101 GLN A N 1
ATOM 796 C CA . GLN A 1 102 ? -6.124 11.248 9.869 1.00 32.36 101 GLN A CA 1
ATOM 797 C C . GLN A 1 102 ? -6.901 12.487 9.467 1.00 33.16 101 GLN A C 1
ATOM 798 O O . GLN A 1 102 ? -7.353 12.616 8.321 1.00 33.78 101 GLN A O 1
ATO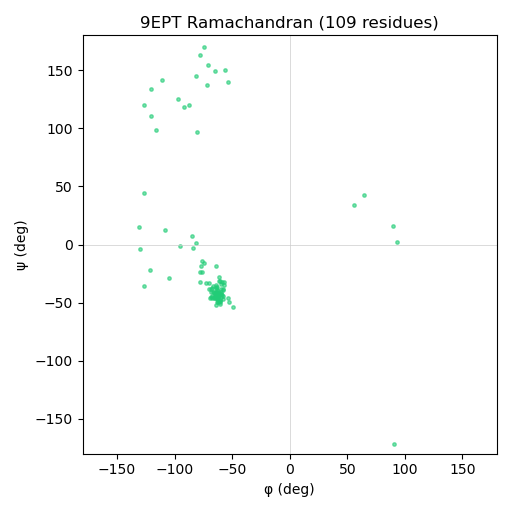M 804 N N . ASP A 1 103 ? -7.082 13.404 10.406 1.00 33.48 102 ASP A N 1
ATOM 805 C CA . ASP A 1 103 ? -7.873 14.593 10.158 1.00 41.93 102 ASP A CA 1
ATOM 806 C C . ASP A 1 103 ? -7.127 15.643 9.351 1.00 37.88 102 ASP A C 1
ATOM 807 O O . ASP A 1 103 ? -7.777 16.469 8.697 1.00 38.42 102 ASP A O 1
ATOM 812 N N . HIS A 1 104 ? -5.800 15.626 9.362 1.00 35.18 103 HIS A N 1
ATOM 813 C CA . HIS A 1 104 ? -5.103 16.799 8.844 1.00 35.54 103 HIS A CA 1
ATOM 814 C C . HIS A 1 104 ? -4.070 16.523 7.764 1.00 33.82 103 HIS A C 1
ATOM 815 O O . HIS A 1 104 ? -3.901 17.362 6.886 1.00 34.71 103 HIS A O 1
ATOM 822 N N . VAL A 1 105 ? -3.343 15.408 7.827 1.00 29.46 104 VAL A N 1
ATOM 823 C CA . VAL A 1 105 ? -2.091 15.338 7.076 1.00 28.18 104 VAL A CA 1
ATOM 824 C C . VAL A 1 105 ? -2.349 15.418 5.575 1.00 28.39 104 VAL A C 1
ATOM 825 O O . VAL A 1 105 ? -1.766 16.260 4.883 1.00 28.75 104 VAL A O 1
ATOM 829 N N . ASP A 1 106 ? -3.240 14.565 5.052 1.00 29.94 105 ASP A N 1
ATOM 830 C CA . ASP A 1 106 ? -3.532 14.606 3.612 1.00 28.42 105 ASP A CA 1
ATOM 831 C C . ASP A 1 106 ? -4.104 15.957 3.197 1.00 31.45 105 ASP A C 1
ATOM 832 O O . ASP A 1 106 ? -3.715 16.514 2.159 1.00 31.87 105 ASP A O 1
ATOM 837 N N . LYS A 1 107 ? -5.047 16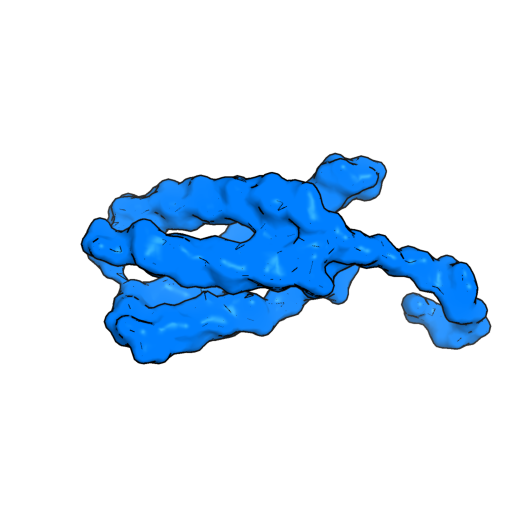.492 3.980 1.00 31.23 106 LYS A N 1
ATOM 838 C CA . LYS A 1 107 ? -5.624 17.797 3.673 1.00 35.40 106 LYS A CA 1
ATOM 839 C C . LYS A 1 107 ? -4.551 18.874 3.654 1.00 35.00 106 LYS A C 1
ATOM 840 O O . LYS A 1 107 ? -4.521 19.724 2.759 1.00 34.30 106 LYS A O 1
ATOM 846 N N . ASP A 1 108 ? -3.664 18.855 4.652 1.00 35.65 107 ASP A N 1
ATOM 847 C CA . ASP A 1 108 ? -2.606 19.857 4.723 1.00 36.39 107 ASP A CA 1
ATOM 848 C C . ASP A 1 108 ? -1.615 19.711 3.580 1.00 33.27 107 ASP A C 1
ATOM 849 O O . ASP A 1 108 ? -1.094 20.711 3.077 1.00 34.33 107 ASP A O 1
ATOM 854 N N . TRP A 1 109 ? -1.332 18.475 3.161 1.00 35.42 108 TRP A N 1
ATOM 855 C CA . TRP A 1 109 ? -0.479 18.265 1.991 1.00 32.69 108 TRP A CA 1
ATOM 856 C C . TRP A 1 109 ? -1.089 18.894 0.744 1.00 33.81 108 TRP A C 1
ATOM 857 O O . TRP A 1 109 ? -0.403 19.585 -0.026 1.00 34.68 108 TRP A O 1
ATOM 868 N N . LYS A 1 110 ? -2.377 18.640 0.509 1.00 33.17 109 LYS A N 1
ATOM 869 C CA . LYS A 1 110 ? -3.052 19.233 -0.642 1.00 34.95 109 LYS A CA 1
ATOM 870 C C . LYS A 1 110 ? -2.974 20.754 -0.598 1.00 36.96 109 LYS A C 1
ATOM 871 O O . LYS A 1 110 ? -2.684 21.402 -1.610 1.00 44.82 109 LYS A O 1
ATOM 877 N N A GLU A 1 111 ? -3.238 21.341 0.573 0.56 38.80 110 GLU A N 1
ATOM 878 N N B GLU A 1 111 ? -3.216 21.340 0.575 0.44 38.64 110 GLU A N 1
ATOM 879 C CA A GLU A 1 111 ? -3.155 22.791 0.708 0.56 39.96 110 GLU A CA 1
ATOM 880 C CA B GLU A 1 111 ? -3.161 22.792 0.696 0.44 40.42 110 GLU A CA 1
ATOM 881 C C A GLU A 1 111 ? -1.726 23.274 0.511 0.56 39.58 110 GLU A C 1
ATOM 882 C C B GLU A 1 111 ? -1.734 23.304 0.550 0.44 39.99 110 GLU A C 1
ATOM 883 O O A GLU A 1 111 ? -1.476 24.217 -0.249 0.56 44.93 110 GLU A O 1
ATOM 884 O O B GLU A 1 111 ? -1.493 24.300 -0.144 0.44 46.36 110 GLU A O 1
ATOM 895 N N . TRP A 1 112 ? -0.775 22.622 1.181 1.00 40.91 111 TRP A N 1
ATOM 896 C CA . TRP A 1 112 ? 0.616 23.059 1.134 1.00 43.56 111 TRP A CA 1
ATOM 897 C C . TRP A 1 112 ? 1.183 22.981 -0.281 1.00 41.99 111 TRP A C 1
ATOM 898 O O . TRP A 1 112 ? 1.856 23.913 -0.740 1.00 45.52 111 TRP A 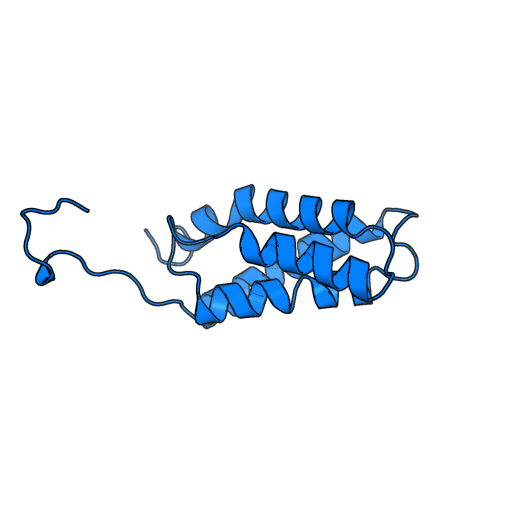O 1
ATOM 909 N N . THR A 1 113 ? 0.892 21.899 -1.004 1.00 44.11 112 THR A N 1
ATOM 910 C CA . THR A 1 113 ? 1.349 21.756 -2.381 1.00 44.52 112 THR A CA 1
ATOM 911 C C . THR A 1 113 ? 0.439 22.440 -3.391 1.00 45.44 112 THR A C 1
ATOM 912 O O . THR A 1 113 ? 0.746 22.422 -4.588 1.00 46.39 112 THR A O 1
ATOM 916 N N . GLY A 1 114 ? -0.666 23.030 -2.951 1.00 46.34 113 GLY A N 1
ATOM 917 C CA . GLY A 1 114 ? -1.602 23.634 -3.879 1.00 49.91 113 GLY A CA 1
ATOM 918 C C . GLY A 1 114 ? -2.272 22.645 -4.811 1.00 48.61 113 GLY A C 1
ATOM 919 O O . GLY A 1 114 ? -2.413 22.930 -6.007 1.00 55.56 113 GLY A O 1
ATOM 920 N N . THR A 1 115 ? -2.690 21.493 -4.295 1.00 52.06 114 THR A N 1
ATOM 921 C CA . THR A 1 115 ? -3.386 20.490 -5.100 1.00 55.99 114 THR A CA 1
ATOM 922 C C . THR A 1 115 ? -4.723 20.096 -4.475 1.00 58.35 114 THR A C 1
ATOM 923 O O . THR A 1 115 ? -5.372 20.904 -3.805 1.00 61.07 114 THR A O 1
#

Organism: Arabidopsis thaliana (NCBI:txid3702)

B-factor: mean 40.5, std 13.3, range [22.83, 96.96]

InterPro domains:
  IPR039349 Protein PLASTID REDOX INSENSITIVE 2 [PTHR35987] (29-178)

Nearest PDB structures (foldseek):
  8rdj-assembly1_U  TM=9.727E-01  e=1.478E-14  Sinapis alba
  8tie-assembly1_f  TM=2.394E-01  e=2.355E+00  Saccharomyces cerevisiae
  8qup-assembly1_A  TM=3.247E-01  e=9.043E+00  synthetic construct

Radius of gyration: 15.91 Å; Cα contacts (8 Å, |Δi|>4): 113; chains: 1; bounding box: 19×25×54 Å

Sequence (115 aa):
AAGSHMAAEYKFPDPIPEFAEAETEKFRDHMLNKLSKRDLFEDSVDEIVGVCTTEIFETFLRSEYGGPGTLLVIPFIDMADTLNERELPGGPQAARAAIKWAQDHVDKDWKEEWTGT

Solvent-accessible surface area: 7092 Å² total; per-residue (Å²): 128,47,88,106,94,133,95,77,97,62,175,156,76,110,45,44,64,109,2,0,96,40,2,0,74,107,0,73,90,51,0,54,90,85,0,59,144,84,125,83,0,125,149,20,15,114,96,0,4,35,11,0,5,125,33,2,40,82,17,1,95,67,100,0,10,0,68,81,45,45,98,83,77,4,8,79,58,0,19,64,23,0,81,134,142,150,22,81,9,0,71,78,0,9,177,12,0,41,130,16,1,119,73,72,0,51,144,22,9,96,142,114,46,65,123